Protein AF-A0A2W1K5T0-F1 (afdb_monomer)

Radius of gyration: 22.12 Å; Cα contacts (8 Å, |Δi|>4): 274; chains: 1; bounding box: 66×33×83 Å

Nearest PDB structures (foldseek):
  3tgo-assembly2_D  TM=4.714E-01  e=3.080E-02  Escherichia coli K-12
  5zx9-assembly1_A  TM=4.230E-01  e=6.355E-01  Mycobacterium tuberculosis H37Rv
  4n1x-assembly2_B  TM=4.279E-01  e=5.354E-01  Lancefieldella parvula DSM 20469
  3uid-assembly1_A  TM=2.550E-01  e=1.191E+00  Mycolicibacterium smegmatis MC2 155
  4rth-assembly1_A  TM=4.076E-01  e=6.241E+00  Zea mays

Structure (mmCIF, N/CA/C/O backbone):
data_AF-A0A2W1K5T0-F1
#
_entry.id   AF-A0A2W1K5T0-F1
#
loop_
_atom_site.group_PDB
_atom_site.id
_atom_site.type_symbol
_atom_site.label_atom_id
_atom_site.label_alt_id
_atom_site.label_comp_id
_atom_site.label_asym_id
_atom_site.label_entity_id
_atom_site.label_seq_id
_atom_site.pdbx_PDB_ins_code
_atom_site.Cartn_x
_atom_site.Cartn_y
_atom_site.Cartn_z
_atom_site.occupancy
_atom_site.B_iso_or_equiv
_atom_site.auth_seq_id
_atom_site.auth_comp_id
_atom_site.auth_asym_id
_atom_site.auth_atom_id
_atom_site.pdbx_PDB_model_num
ATOM 1 N N . MET A 1 1 ? 47.731 10.042 60.587 1.00 40.41 1 MET A N 1
ATOM 2 C CA . MET A 1 1 ? 46.578 9.172 60.252 1.00 40.41 1 MET A CA 1
ATOM 3 C C . MET A 1 1 ? 45.882 9.732 59.019 1.00 40.41 1 MET A C 1
ATOM 5 O O . MET A 1 1 ? 45.958 10.929 58.785 1.00 40.41 1 MET A O 1
ATOM 9 N N . LYS A 1 2 ? 45.396 8.832 58.160 1.00 43.34 2 LYS A N 1
ATOM 10 C CA . LYS A 1 2 ? 45.269 8.981 56.701 1.00 43.34 2 LYS A CA 1
ATOM 11 C C . LYS A 1 2 ? 44.201 9.996 56.263 1.00 43.34 2 LYS A C 1
ATOM 13 O O . LYS A 1 2 ? 43.136 10.084 56.859 1.00 43.34 2 LYS A O 1
ATOM 18 N N . LYS A 1 3 ? 44.532 10.731 55.195 1.00 45.06 3 LYS A N 1
ATOM 19 C CA . LYS A 1 3 ? 43.700 11.724 54.502 1.00 45.06 3 LYS A CA 1
ATOM 20 C C . LYS A 1 3 ? 42.404 11.075 54.000 1.00 45.06 3 LYS A C 1
ATOM 22 O O . LYS A 1 3 ? 42.458 10.039 53.343 1.00 45.06 3 LYS A O 1
ATOM 27 N N . SER A 1 4 ? 41.270 11.701 54.308 1.00 48.84 4 SER A N 1
ATOM 28 C CA . SER A 1 4 ? 39.953 11.323 53.792 1.00 48.84 4 SER A CA 1
ATOM 29 C C . SER A 1 4 ? 39.894 11.648 52.297 1.00 48.84 4 SER A C 1
ATOM 31 O O . SER A 1 4 ? 39.944 12.814 51.907 1.00 48.84 4 SER A O 1
ATOM 33 N N . ILE A 1 5 ? 39.877 10.615 51.455 1.00 54.12 5 ILE A N 1
ATOM 34 C CA . ILE A 1 5 ? 39.691 10.738 50.008 1.00 54.12 5 ILE A CA 1
ATOM 35 C C . ILE A 1 5 ? 38.185 10.881 49.784 1.00 54.12 5 ILE A C 1
ATOM 37 O O . ILE A 1 5 ? 37.448 9.899 49.796 1.00 54.12 5 ILE A O 1
ATOM 41 N N . SER A 1 6 ? 37.731 12.125 49.639 1.00 51.50 6 SER A N 1
ATOM 42 C CA . SER A 1 6 ? 36.377 12.438 49.183 1.00 51.50 6 SER A CA 1
ATOM 43 C C . SER A 1 6 ? 36.272 12.042 47.710 1.00 51.50 6 SER A C 1
ATOM 45 O O . SER A 1 6 ? 36.819 12.709 46.830 1.00 51.50 6 SER A O 1
ATOM 47 N N . LEU A 1 7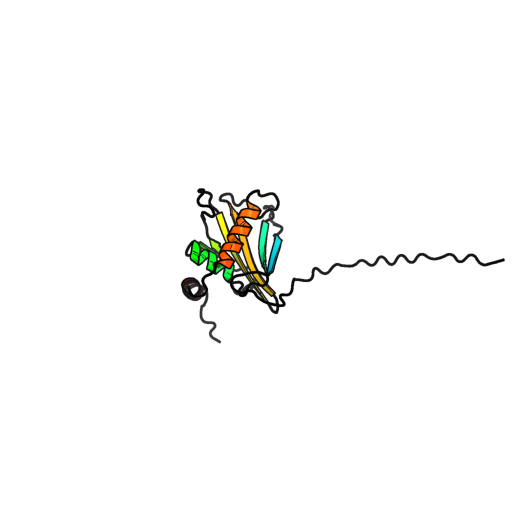 ? 35.654 10.890 47.457 1.00 50.34 7 LEU A N 1
ATOM 48 C CA . LEU A 1 7 ? 35.422 10.345 46.126 1.00 50.34 7 LEU A CA 1
ATOM 49 C C . LEU A 1 7 ? 34.300 11.160 45.458 1.00 50.34 7 LEU A C 1
ATOM 51 O O . LEU A 1 7 ? 33.117 10.906 45.674 1.00 50.34 7 LEU A O 1
ATOM 55 N N . LEU A 1 8 ? 34.679 12.169 44.672 1.00 54.44 8 LEU A N 1
ATOM 56 C CA . LEU A 1 8 ? 33.784 12.886 43.764 1.00 54.44 8 LEU A CA 1
ATOM 57 C C . LEU A 1 8 ? 33.238 11.893 42.725 1.00 54.44 8 LEU A C 1
ATOM 59 O O . LEU A 1 8 ? 33.902 11.562 41.744 1.00 5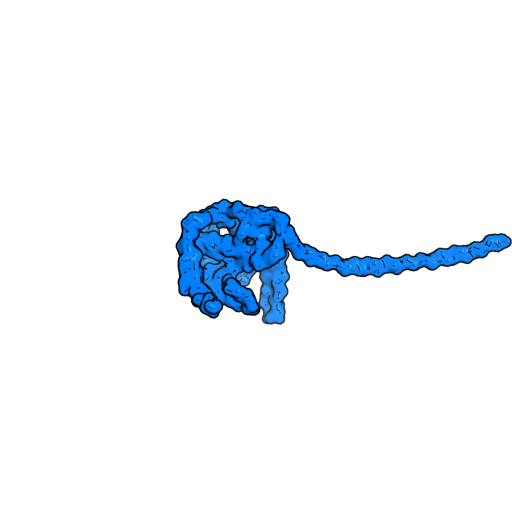4.44 8 LEU A O 1
ATOM 63 N N . LEU A 1 9 ? 32.024 11.400 42.972 1.00 50.12 9 LEU A N 1
ATOM 64 C CA . LEU A 1 9 ? 31.207 10.644 42.027 1.00 50.12 9 LEU A CA 1
ATOM 65 C C . LEU A 1 9 ? 30.835 11.561 40.856 1.00 50.12 9 LEU A C 1
ATOM 67 O O . LEU A 1 9 ? 29.822 12.256 40.867 1.00 50.12 9 LEU A O 1
ATOM 71 N N . PHE A 1 10 ? 31.700 11.579 39.847 1.00 52.41 10 PHE A N 1
ATOM 72 C CA . PHE A 1 10 ? 31.450 12.201 38.555 1.00 52.41 10 PHE A CA 1
ATOM 73 C C . PHE A 1 10 ? 30.418 11.340 37.813 1.00 52.41 10 PHE A C 1
ATOM 75 O O . PHE A 1 10 ? 30.755 10.414 37.075 1.00 52.41 10 PHE A O 1
ATOM 82 N N . VAL A 1 11 ? 29.134 11.593 38.070 1.00 56.91 11 VAL A N 1
ATOM 83 C CA . VAL A 1 11 ? 28.030 10.991 37.318 1.00 56.91 11 VAL A CA 1
ATOM 84 C C . VAL A 1 11 ? 28.027 11.629 35.929 1.00 56.91 11 VAL A C 1
ATOM 86 O O . VAL A 1 11 ? 27.405 12.663 35.697 1.00 56.91 11 VAL A O 1
ATOM 89 N N . PHE A 1 12 ? 28.769 11.024 35.001 1.00 54.22 12 PHE A N 1
ATOM 90 C CA . PHE A 1 12 ? 28.613 11.268 33.571 1.00 54.22 12 PHE A CA 1
ATOM 91 C C . PHE A 1 12 ? 27.218 10.778 33.161 1.00 54.22 12 PHE A C 1
ATOM 93 O O . PHE A 1 12 ? 27.009 9.606 32.853 1.00 54.22 12 PHE A O 1
ATOM 100 N N . LEU A 1 13 ? 26.246 11.691 33.179 1.00 54.16 13 LEU A N 1
ATOM 101 C CA . LEU A 1 13 ? 24.976 11.555 32.471 1.00 54.16 13 LEU A CA 1
ATOM 102 C C . LEU A 1 13 ? 25.281 11.525 30.969 1.00 54.16 13 LEU A C 1
ATOM 104 O O . LEU A 1 13 ? 25.264 12.547 30.285 1.00 54.16 13 LEU A O 1
ATOM 108 N N . LEU A 1 14 ? 25.606 10.338 30.456 1.00 55.19 14 LEU A N 1
ATOM 109 C CA . LEU A 1 14 ? 25.616 10.070 29.025 1.00 55.19 14 LEU A CA 1
ATOM 110 C C . LEU A 1 14 ? 24.165 10.112 28.549 1.00 55.19 14 LEU A C 1
ATOM 112 O O . LEU A 1 14 ? 23.445 9.115 28.583 1.00 55.19 14 LEU A O 1
ATOM 116 N N . VAL A 1 15 ? 23.731 11.296 28.122 1.00 58.03 15 VAL A N 1
ATOM 117 C CA . VAL A 1 15 ? 22.523 11.466 27.318 1.00 58.03 15 VAL A CA 1
ATOM 118 C C . VAL A 1 15 ? 22.809 10.805 25.973 1.00 58.03 15 VAL A C 1
ATOM 120 O O . VAL A 1 15 ? 23.296 11.428 25.032 1.00 58.03 15 VAL A O 1
ATOM 123 N N . ALA A 1 16 ? 22.568 9.498 25.903 1.00 54.88 16 ALA A N 1
ATOM 124 C CA . ALA A 1 16 ? 22.545 8.768 24.652 1.00 54.88 16 ALA A CA 1
ATOM 125 C C . ALA A 1 16 ? 21.330 9.262 23.862 1.00 54.88 16 ALA A C 1
ATOM 127 O O . ALA A 1 16 ? 20.210 8.786 24.033 1.00 54.88 16 ALA A O 1
ATOM 128 N N . CYS A 1 17 ? 21.551 10.265 23.015 1.00 51.97 17 CYS A N 1
ATOM 129 C CA . CYS A 1 17 ? 20.600 10.628 21.982 1.00 51.97 17 CYS A CA 1
ATOM 130 C C . CYS A 1 17 ? 20.550 9.444 21.008 1.00 51.97 17 CYS A C 1
ATOM 132 O O . CYS A 1 17 ? 21.449 9.265 20.186 1.00 51.97 17 CYS A O 1
ATOM 134 N N . ALA A 1 18 ? 19.563 8.563 21.170 1.00 54.19 18 ALA A N 1
ATOM 135 C CA . ALA A 1 18 ? 19.397 7.406 20.307 1.00 54.19 18 ALA A CA 1
ATOM 136 C C . ALA A 1 18 ? 18.969 7.896 18.918 1.00 54.19 18 ALA A C 1
ATOM 138 O O . ALA A 1 18 ? 17.790 8.132 18.661 1.00 54.19 18 ALA A O 1
ATOM 139 N N . THR A 1 19 ? 19.936 8.080 18.019 1.00 51.69 19 THR A N 1
ATOM 140 C CA . THR A 1 19 ? 19.652 8.319 16.605 1.00 51.69 19 THR A CA 1
ATOM 141 C C . THR A 1 19 ? 18.895 7.104 16.082 1.00 51.69 19 THR A C 1
ATOM 143 O O . THR A 1 19 ? 19.426 5.991 16.073 1.00 51.69 19 THR A O 1
ATOM 146 N N . THR A 1 20 ? 17.640 7.289 15.680 1.00 55.78 20 THR A N 1
ATOM 147 C CA . THR A 1 20 ? 16.827 6.224 15.093 1.00 55.78 20 THR A CA 1
ATOM 148 C C . THR A 1 20 ? 17.442 5.874 13.738 1.00 55.78 20 THR A C 1
ATOM 150 O O . THR A 1 20 ? 17.212 6.560 12.746 1.00 55.78 20 THR A O 1
ATOM 153 N N . LYS A 1 21 ? 18.320 4.864 13.692 1.00 57.19 21 LYS A N 1
ATOM 154 C CA . LYS A 1 21 ? 18.922 4.409 12.434 1.00 57.19 21 LYS A CA 1
ATOM 155 C C . LYS A 1 21 ? 17.805 3.904 11.525 1.00 57.19 21 LYS A C 1
ATOM 157 O O . LYS A 1 21 ? 17.116 2.946 11.868 1.00 57.19 21 LYS A O 1
ATOM 162 N N . GLN A 1 22 ? 17.640 4.546 10.372 1.00 62.81 22 GLN A N 1
ATOM 163 C CA . GLN A 1 22 ? 16.788 4.032 9.308 1.00 62.81 22 GLN A CA 1
ATOM 164 C C . GLN A 1 22 ? 17.300 2.642 8.902 1.00 62.81 22 GLN A C 1
ATOM 166 O O . GLN A 1 22 ? 18.505 2.452 8.722 1.00 62.81 22 GLN A O 1
ATOM 171 N N . GLN A 1 23 ? 16.395 1.664 8.823 1.00 73.44 23 GLN A N 1
ATOM 172 C CA . GLN A 1 23 ? 16.734 0.286 8.470 1.00 73.44 23 GLN A CA 1
ATOM 173 C C . GLN A 1 23 ? 17.390 0.266 7.084 1.00 73.44 23 GLN A C 1
ATOM 175 O O . GLN A 1 23 ? 16.784 0.717 6.117 1.00 73.44 23 GLN A O 1
ATOM 180 N N . THR A 1 24 ? 18.607 -0.263 6.976 1.00 86.81 24 THR A N 1
ATOM 181 C CA . THR A 1 24 ? 19.243 -0.530 5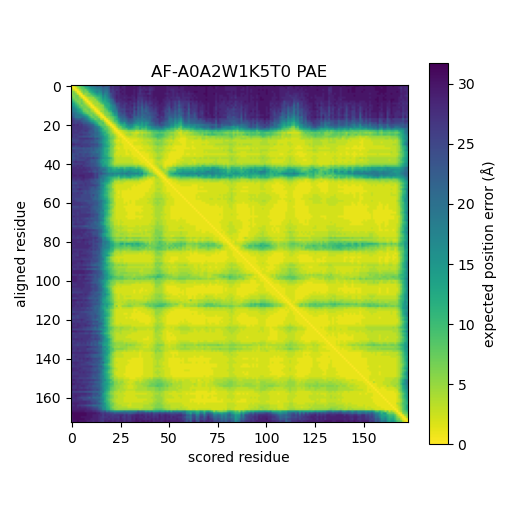.682 1.00 86.81 24 THR A CA 1
ATOM 182 C C . THR A 1 24 ? 18.865 -1.925 5.192 1.00 86.81 24 THR A C 1
ATOM 184 O O . THR A 1 24 ? 18.663 -2.857 5.973 1.00 86.81 24 THR A O 1
ATOM 187 N N . CYS A 1 25 ? 18.750 -2.077 3.879 1.00 89.31 25 CYS A N 1
ATOM 188 C CA . CYS A 1 25 ? 18.442 -3.332 3.214 1.00 89.31 25 CYS A CA 1
ATOM 189 C C . CYS A 1 25 ? 19.724 -3.922 2.628 1.00 89.31 25 CYS A C 1
ATOM 191 O O . CYS A 1 25 ? 20.211 -3.453 1.603 1.00 89.31 25 CYS A O 1
ATOM 193 N N . SER A 1 26 ? 20.264 -4.966 3.265 1.00 89.56 26 SER A N 1
ATOM 194 C CA . SER A 1 26 ? 21.398 -5.723 2.708 1.00 89.56 26 SER A CA 1
ATOM 195 C C . SER A 1 26 ? 21.019 -6.473 1.430 1.00 89.56 26 SER A C 1
ATOM 197 O O . SER A 1 26 ? 21.845 -6.624 0.542 1.00 89.56 26 SER A O 1
ATOM 199 N N . ASN A 1 27 ? 19.767 -6.926 1.348 1.00 92.12 27 ASN A N 1
ATOM 200 C CA . ASN A 1 27 ? 19.181 -7.589 0.189 1.00 92.12 27 ASN A CA 1
ATOM 201 C C . ASN A 1 27 ? 17.784 -7.023 -0.060 1.00 92.12 27 ASN A C 1
ATOM 203 O O . ASN A 1 27 ? 17.122 -6.578 0.883 1.00 92.12 27 ASN A O 1
ATOM 207 N N . VAL A 1 28 ? 17.332 -7.107 -1.309 1.00 93.81 28 VAL A N 1
ATOM 208 C CA . VAL A 1 28 ? 15.934 -6.879 -1.679 1.00 93.81 28 VAL A CA 1
ATOM 209 C C . VAL A 1 28 ? 15.261 -8.194 -2.055 1.00 93.81 28 VAL A C 1
ATOM 211 O O . VAL A 1 28 ? 15.910 -9.107 -2.564 1.00 93.81 28 VAL A O 1
ATOM 214 N N . TYR A 1 29 ? 13.960 -8.293 -1.806 1.00 95.50 29 TYR A N 1
ATOM 215 C CA . TYR A 1 29 ? 13.213 -9.537 -1.942 1.00 95.50 29 TYR A CA 1
ATOM 216 C C . TYR A 1 29 ? 12.167 -9.425 -3.059 1.00 95.50 29 TYR A C 1
ATOM 218 O O . TYR A 1 29 ? 11.277 -8.573 -3.024 1.00 95.50 29 TYR A O 1
ATOM 226 N N . GLN A 1 30 ? 12.286 -10.287 -4.072 1.00 96.56 30 GLN A N 1
ATOM 227 C CA . GLN A 1 30 ? 11.317 -10.381 -5.168 1.00 96.56 30 GLN A CA 1
ATOM 228 C C . GLN A 1 30 ? 10.023 -11.009 -4.660 1.00 96.56 30 GLN A C 1
ATOM 230 O O . GLN A 1 30 ? 10.071 -12.068 -4.034 1.00 96.56 30 GLN A O 1
ATOM 235 N N . ASN A 1 31 ? 8.886 -10.355 -4.921 1.00 96.06 31 ASN A N 1
ATOM 236 C CA . ASN A 1 31 ? 7.561 -10.784 -4.460 1.00 96.06 31 ASN A CA 1
ATOM 237 C C . ASN A 1 31 ? 7.566 -11.196 -2.976 1.00 96.06 31 ASN A C 1
ATOM 239 O O . ASN A 1 31 ? 6.979 -12.198 -2.581 1.00 96.06 31 ASN A O 1
ATOM 243 N N . ASN A 1 32 ? 8.318 -10.478 -2.147 1.00 97.56 32 ASN A N 1
ATOM 244 C CA . ASN A 1 32 ? 8.397 -10.716 -0.713 1.00 97.56 32 ASN A CA 1
ATOM 245 C C . ASN A 1 32 ? 9.003 -9.480 -0.032 1.00 97.56 32 ASN A C 1
ATOM 247 O O . ASN A 1 32 ? 9.345 -8.502 -0.693 1.00 97.56 32 ASN A O 1
ATOM 251 N N . TYR A 1 33 ? 9.126 -9.513 1.289 1.00 97.62 33 TYR A N 1
ATOM 252 C CA . TYR A 1 33 ? 9.673 -8.432 2.107 1.00 97.62 33 TYR A CA 1
ATOM 253 C C . TYR A 1 33 ? 10.409 -9.010 3.319 1.00 97.62 33 TYR A C 1
ATOM 255 O O . TYR A 1 33 ? 10.158 -10.146 3.721 1.00 97.62 33 TYR A O 1
ATOM 263 N N . SER A 1 34 ? 11.314 -8.232 3.915 1.00 96.94 34 SER A N 1
ATOM 264 C CA . SER A 1 34 ? 12.093 -8.677 5.081 1.00 96.94 34 SER A CA 1
ATOM 265 C C . SER A 1 34 ? 11.386 -8.417 6.407 1.00 96.94 34 SER A C 1
ATOM 267 O O . SER A 1 34 ? 11.454 -9.227 7.327 1.00 96.94 34 SER A O 1
ATOM 269 N N . SER A 1 35 ? 10.720 -7.270 6.517 1.00 96.56 35 SER A N 1
ATOM 270 C CA . SER A 1 35 ? 10.062 -6.821 7.737 1.00 96.56 35 SER A CA 1
ATOM 271 C C . SER A 1 35 ? 8.867 -5.934 7.414 1.00 96.56 35 SER A C 1
ATOM 273 O O . SER A 1 35 ? 8.754 -5.377 6.318 1.00 96.56 35 SER A O 1
ATOM 275 N N . VAL A 1 36 ? 7.985 -5.793 8.398 1.00 97.62 36 VAL A N 1
ATOM 276 C CA . VAL A 1 36 ? 6.884 -4.832 8.380 1.00 97.62 36 VAL A CA 1
ATOM 277 C C . VAL A 1 36 ? 7.148 -3.802 9.470 1.00 97.62 36 VAL A C 1
ATOM 279 O O . VAL A 1 36 ? 7.416 -4.177 10.612 1.00 97.62 36 VAL A O 1
ATOM 282 N N . SER A 1 37 ? 7.087 -2.519 9.130 1.00 96.31 37 SER A N 1
ATOM 283 C CA . SER A 1 37 ? 7.202 -1.414 10.086 1.00 96.31 37 SER A CA 1
ATOM 284 C C . SER A 1 37 ? 6.005 -0.477 9.991 1.00 96.31 37 SER A C 1
ATOM 286 O O . SER A 1 37 ? 5.277 -0.475 9.000 1.00 96.31 37 SER A O 1
ATOM 288 N N . TYR A 1 38 ? 5.810 0.328 11.031 1.00 94.56 38 TYR A N 1
ATOM 289 C CA . TYR A 1 38 ? 4.682 1.245 11.151 1.00 94.56 38 TYR A CA 1
ATOM 290 C C . TYR A 1 38 ? 5.203 2.645 11.429 1.00 94.56 38 TYR A C 1
ATOM 292 O O . TYR A 1 38 ? 6.017 2.824 12.336 1.00 94.56 38 TYR A O 1
ATOM 300 N N . THR A 1 39 ? 4.699 3.625 10.689 1.00 94.75 39 THR A N 1
ATOM 301 C CA . THR A 1 39 ? 4.962 5.037 10.953 1.00 94.75 39 THR A CA 1
ATOM 302 C C . THR A 1 39 ? 3.653 5.697 11.339 1.00 94.75 39 THR A C 1
ATOM 304 O O . THR A 1 39 ? 2.687 5.660 10.581 1.00 94.75 39 THR A O 1
ATOM 307 N N . LYS A 1 40 ? 3.621 6.293 12.532 1.00 94.81 40 LYS A N 1
ATOM 308 C CA . LYS A 1 40 ? 2.503 7.115 12.987 1.00 94.81 40 LYS A CA 1
ATOM 309 C C . LYS A 1 40 ? 2.745 8.561 12.568 1.00 94.81 40 LYS A C 1
ATOM 311 O O . LYS A 1 40 ? 3.738 9.161 12.980 1.00 94.81 40 LYS A O 1
ATOM 316 N N . PHE A 1 41 ? 1.824 9.127 11.808 1.00 91.38 41 PHE A N 1
ATOM 317 C CA . PHE A 1 41 ? 1.831 10.529 11.429 1.00 91.38 41 PHE A CA 1
ATOM 318 C C . PHE A 1 41 ? 0.882 11.304 12.330 1.00 91.38 41 PHE A C 1
ATOM 320 O O . PHE A 1 41 ? -0.270 10.916 12.531 1.00 91.38 41 PHE A O 1
ATOM 327 N N . LYS A 1 42 ? 1.391 12.403 12.889 1.00 88.94 42 LYS A N 1
ATOM 328 C CA . LYS A 1 42 ? 0.569 13.328 13.661 1.00 88.94 42 LYS A CA 1
ATOM 329 C C . LYS A 1 42 ? -0.156 14.263 12.721 1.00 88.94 42 LYS A C 1
ATOM 331 O O . LYS A 1 42 ? 0.480 14.859 11.851 1.00 88.94 42 LYS A O 1
ATOM 336 N N . ASN A 1 43 ? -1.450 14.430 12.937 1.00 80.94 43 ASN A N 1
ATOM 337 C CA . ASN A 1 43 ? -2.191 15.438 12.208 1.00 80.94 43 ASN A CA 1
ATOM 338 C C . ASN A 1 43 ? -2.143 16.767 12.973 1.00 80.94 43 ASN A C 1
ATOM 340 O O . ASN A 1 43 ? -2.482 16.839 14.153 1.00 80.94 43 ASN A O 1
ATOM 344 N N . THR A 1 44 ? -1.665 17.826 12.322 1.00 75.50 44 THR A N 1
ATOM 345 C CA . THR A 1 44 ? -1.488 19.143 12.954 1.00 75.50 44 THR A CA 1
ATOM 346 C C . THR A 1 44 ? -2.747 20.003 12.909 1.00 75.50 44 THR A C 1
ATOM 348 O O . THR A 1 44 ? -2.794 21.029 13.579 1.00 75.50 44 THR A O 1
ATOM 351 N N . ASN A 1 45 ? -3.771 19.588 12.158 1.00 76.56 45 ASN A N 1
ATOM 352 C CA . ASN A 1 45 ? -4.978 20.382 11.911 1.00 76.56 45 ASN A CA 1
ATOM 353 C C . ASN A 1 45 ? -6.166 19.977 12.805 1.00 76.56 45 ASN A C 1
ATOM 355 O O . ASN A 1 45 ? -7.302 20.345 12.525 1.00 76.56 45 ASN A O 1
ATOM 359 N N . GLY A 1 46 ? -5.920 19.213 13.876 1.00 67.25 46 GLY A N 1
ATOM 360 C CA . GLY A 1 46 ? -6.961 18.740 14.802 1.00 67.25 46 GLY A CA 1
ATOM 361 C C . GLY A 1 46 ? -7.706 17.480 14.343 1.00 67.25 46 GLY A C 1
ATOM 362 O O . GLY A 1 46 ? -8.592 17.000 15.045 1.00 67.25 46 GLY A O 1
ATOM 363 N N . GLU A 1 47 ? -7.339 16.927 13.191 1.00 76.62 47 GLU A N 1
ATOM 364 C CA . GLU A 1 47 ? -7.781 15.610 12.733 1.00 76.62 47 GLU A CA 1
ATOM 365 C C . GLU A 1 47 ? -7.080 14.479 13.512 1.00 76.62 47 GLU A C 1
ATOM 367 O O . GLU A 1 47 ? -6.114 14.697 14.246 1.00 76.62 47 GLU A O 1
ATOM 372 N N . SER A 1 48 ? -7.573 13.247 13.366 1.00 82.88 48 SER A N 1
ATOM 373 C CA . SER A 1 48 ? -6.950 12.087 14.013 1.00 82.88 48 SER A CA 1
ATOM 374 C C . SER A 1 48 ? -5.587 11.765 13.395 1.00 82.88 48 SER A C 1
ATOM 376 O O . SER A 1 48 ? -5.393 11.877 12.183 1.00 82.88 48 SER A O 1
ATOM 378 N N . ASP A 1 49 ? -4.650 11.327 14.238 1.00 90.81 49 ASP A N 1
ATOM 379 C CA . ASP A 1 49 ? -3.401 10.709 13.789 1.00 90.81 49 ASP A CA 1
ATOM 380 C C . ASP A 1 49 ? -3.697 9.506 12.880 1.00 90.81 49 ASP A C 1
ATOM 382 O O . ASP A 1 49 ? -4.703 8.818 13.069 1.00 90.81 49 ASP A O 1
ATOM 386 N N . TYR A 1 50 ? -2.782 9.206 11.960 1.00 93.56 50 TYR A N 1
ATOM 387 C CA . TYR A 1 50 ? -2.910 8.059 11.062 1.00 93.56 50 TYR A CA 1
ATOM 388 C C . TYR A 1 50 ? -1.625 7.237 10.979 1.00 93.56 50 TYR A C 1
ATOM 390 O O . TYR A 1 50 ? -0.531 7.708 11.302 1.00 93.56 50 TYR A O 1
ATOM 398 N N . TYR A 1 51 ? -1.761 5.989 10.551 1.00 96.88 51 TYR A N 1
ATOM 399 C CA . TYR A 1 51 ? -0.680 5.028 10.427 1.00 96.88 51 TYR A CA 1
ATOM 400 C C . TYR A 1 51 ? -0.443 4.658 8.966 1.00 96.88 51 TYR A C 1
ATOM 402 O O . TYR A 1 51 ? -1.357 4.328 8.213 1.00 96.88 51 TYR A O 1
ATOM 410 N N . GLU A 1 52 ? 0.830 4.636 8.592 1.00 97.44 52 GLU A N 1
ATOM 411 C CA . GLU A 1 52 ? 1.303 3.990 7.376 1.00 97.44 52 GLU A CA 1
ATOM 412 C C . GLU A 1 52 ? 1.994 2.681 7.749 1.00 97.44 52 GLU A C 1
ATOM 414 O O . GLU A 1 52 ? 2.846 2.640 8.645 1.00 97.44 52 GLU A O 1
ATOM 419 N N . VAL A 1 53 ? 1.647 1.607 7.044 1.00 98.38 53 VAL A N 1
ATOM 420 C CA . VAL A 1 53 ? 2.393 0.352 7.107 1.00 98.38 53 VAL A CA 1
ATOM 421 C C . VAL A 1 53 ? 3.392 0.294 5.957 1.00 98.38 53 VAL A C 1
ATOM 423 O O . VAL A 1 53 ? 3.049 0.531 4.801 1.00 98.38 53 VAL A O 1
ATOM 426 N N . SER A 1 54 ? 4.639 -0.032 6.281 1.00 98.12 54 SER A N 1
ATOM 427 C CA . SER A 1 54 ? 5.734 -0.222 5.333 1.00 98.12 54 SER A CA 1
ATOM 428 C C . SER A 1 54 ? 6.133 -1.690 5.280 1.00 98.12 54 SER A C 1
ATOM 430 O O . SER A 1 54 ? 6.451 -2.286 6.307 1.00 98.12 54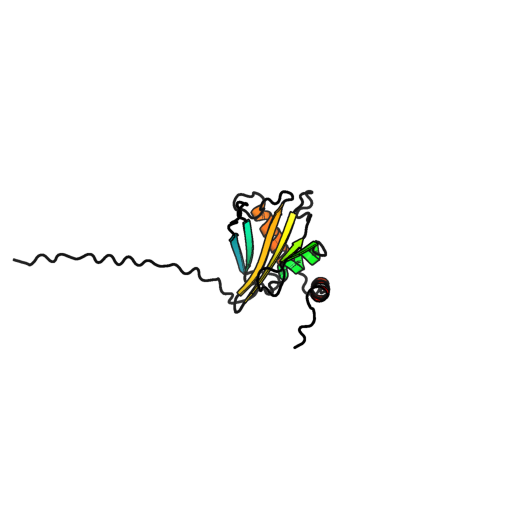 SER A O 1
ATOM 432 N N . PHE A 1 55 ? 6.185 -2.251 4.076 1.00 98.38 55 PHE A N 1
ATOM 433 C CA . PHE A 1 55 ? 6.812 -3.539 3.799 1.00 98.38 55 PHE A CA 1
ATOM 434 C C . PHE A 1 55 ? 8.222 -3.270 3.274 1.00 98.38 55 PHE A C 1
ATOM 436 O O . PHE A 1 55 ? 8.399 -2.715 2.186 1.00 98.38 55 PHE A O 1
ATOM 443 N N . ASN A 1 56 ? 9.227 -3.598 4.084 1.00 97.69 56 ASN A N 1
ATOM 444 C CA . ASN A 1 56 ? 10.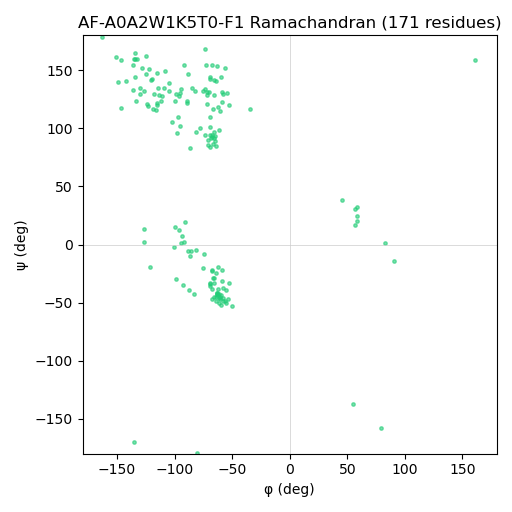605 -3.174 3.862 1.00 97.69 56 ASN A CA 1
ATOM 445 C C . ASN A 1 56 ? 11.410 -4.186 3.046 1.00 97.69 56 ASN A C 1
ATOM 447 O O . ASN A 1 56 ? 11.163 -5.394 3.062 1.00 97.69 56 ASN A O 1
ATOM 451 N N . CYS A 1 57 ? 12.433 -3.664 2.377 1.00 96.81 57 CYS A N 1
ATOM 452 C CA . CYS A 1 57 ? 13.364 -4.387 1.523 1.00 96.81 57 CYS A CA 1
ATOM 453 C C . CYS A 1 57 ? 12.686 -5.163 0.390 1.00 96.81 57 CYS A C 1
ATOM 455 O O . CYS A 1 57 ? 13.182 -6.192 -0.053 1.00 96.81 57 CYS A O 1
ATOM 457 N N . VAL A 1 58 ? 11.551 -4.676 -0.102 1.00 97.44 58 VAL A N 1
ATOM 458 C CA . VAL A 1 58 ? 10.940 -5.199 -1.329 1.00 97.44 58 VAL A CA 1
ATOM 459 C C . VAL A 1 58 ? 11.819 -4.873 -2.538 1.00 97.44 58 VAL A C 1
ATOM 461 O O . VAL A 1 58 ? 12.569 -3.897 -2.520 1.00 97.44 58 VAL A O 1
ATOM 464 N N . ALA A 1 59 ? 11.725 -5.665 -3.605 1.00 96.19 59 ALA A N 1
ATOM 465 C CA . ALA A 1 59 ? 12.484 -5.402 -4.829 1.00 96.19 59 ALA A CA 1
ATOM 466 C C . ALA A 1 59 ? 12.050 -4.139 -5.586 1.00 96.19 59 ALA A C 1
ATOM 468 O O . ALA A 1 59 ? 12.850 -3.587 -6.334 1.00 96.19 59 ALA A O 1
ATOM 469 N N . SER A 1 60 ? 10.815 -3.669 -5.390 1.00 95.69 60 SER A N 1
ATOM 470 C CA . SER A 1 60 ? 10.374 -2.372 -5.899 1.00 95.69 60 SER A CA 1
ATOM 471 C C . SER A 1 60 ? 9.319 -1.737 -4.998 1.00 95.69 60 SER A C 1
ATOM 473 O O . SER A 1 60 ? 8.385 -2.393 -4.531 1.00 95.69 60 SER A O 1
ATOM 475 N N . SER A 1 61 ? 9.429 -0.426 -4.815 1.00 96.25 61 SER A N 1
ATOM 476 C CA . SER A 1 61 ? 8.435 0.419 -4.153 1.00 96.25 61 SER A CA 1
ATOM 477 C C . SER A 1 61 ? 7.083 0.446 -4.860 1.00 96.25 61 SER A C 1
ATOM 479 O O . SER A 1 61 ? 6.066 0.765 -4.237 1.00 96.25 61 SER A O 1
ATOM 481 N N . PHE A 1 62 ? 7.040 0.060 -6.138 1.00 97.19 62 PHE A N 1
ATOM 482 C CA . PHE A 1 62 ? 5.820 0.002 -6.935 1.00 97.19 62 PHE A CA 1
ATOM 483 C C . PHE A 1 62 ? 4.904 -1.173 -6.601 1.00 97.19 62 PHE A C 1
ATOM 485 O O . PHE A 1 62 ? 3.775 -1.192 -7.090 1.00 97.19 62 PHE A O 1
ATOM 492 N N . TYR A 1 63 ? 5.337 -2.126 -5.770 1.00 98.38 63 TYR A N 1
ATOM 493 C CA . TYR A 1 63 ? 4.522 -3.288 -5.420 1.00 98.38 63 TYR A CA 1
ATOM 494 C C . TYR A 1 63 ? 3.134 -2.908 -4.894 1.00 98.38 63 TYR A C 1
ATOM 496 O O . TYR A 1 63 ? 2.163 -3.436 -5.419 1.00 98.38 63 TYR A O 1
ATOM 504 N N . SER A 1 64 ? 2.996 -1.952 -3.972 1.00 98.50 64 SER A N 1
ATOM 505 C CA . SER A 1 64 ? 1.692 -1.501 -3.454 1.00 98.50 64 SER A CA 1
ATOM 506 C C . SER A 1 64 ? 0.744 -1.046 -4.560 1.00 98.50 64 SER A C 1
ATOM 508 O O . SER A 1 64 ? -0.385 -1.519 -4.664 1.00 98.50 64 SER A O 1
ATOM 510 N N . ARG A 1 65 ? 1.227 -0.166 -5.438 1.00 98.19 65 ARG A N 1
ATOM 511 C CA . ARG A 1 65 ? 0.460 0.393 -6.554 1.00 98.19 65 ARG A CA 1
ATOM 512 C C . ARG A 1 65 ? 0.074 -0.695 -7.548 1.00 98.19 65 ARG A C 1
ATOM 514 O O . ARG A 1 65 ? -1.073 -0.756 -7.983 1.00 98.19 65 ARG A O 1
ATOM 521 N N . LYS A 1 66 ? 1.025 -1.566 -7.883 1.00 98.31 66 LYS A N 1
ATOM 522 C CA . LYS A 1 66 ? 0.825 -2.634 -8.857 1.00 98.31 66 LYS A CA 1
ATOM 523 C C . LYS A 1 66 ? -0.157 -3.686 -8.352 1.00 98.31 66 LYS A C 1
ATOM 525 O O . LYS A 1 66 ? -1.064 -4.055 -9.088 1.00 98.31 66 LYS A O 1
ATOM 530 N N . VAL A 1 67 ? -0.012 -4.159 -7.115 1.00 98.25 67 VAL A N 1
ATOM 531 C CA . VAL A 1 67 ? -0.886 -5.223 -6.605 1.00 98.25 67 VAL A CA 1
ATOM 532 C C . VAL A 1 67 ? -2.312 -4.733 -6.398 1.00 98.25 67 VAL A C 1
ATOM 534 O O . VAL A 1 67 ? -3.242 -5.485 -6.672 1.00 98.25 67 VAL A O 1
ATOM 537 N N . LEU A 1 68 ? -2.517 -3.471 -6.007 1.00 98.44 68 LEU A N 1
ATOM 538 C CA . LEU A 1 68 ? -3.865 -2.901 -5.987 1.00 98.44 68 LEU A CA 1
ATOM 539 C C . LEU A 1 68 ? -4.428 -2.738 -7.397 1.00 98.44 68 LEU A C 1
ATOM 541 O O . LEU A 1 68 ? -5.597 -3.037 -7.608 1.00 98.44 68 LEU A O 1
ATOM 545 N N . PHE A 1 69 ? -3.607 -2.345 -8.375 1.00 98.38 69 PHE A N 1
ATOM 546 C CA . PHE A 1 69 ? -4.052 -2.277 -9.764 1.00 98.38 69 PHE A CA 1
ATOM 547 C C . PHE A 1 69 ? -4.501 -3.638 -10.298 1.00 98.38 69 PHE A C 1
ATOM 549 O O . PHE A 1 69 ? -5.569 -3.756 -10.895 1.00 98.38 69 PHE A O 1
ATOM 556 N N . ASP A 1 70 ? -3.700 -4.672 -10.061 1.00 97.75 70 ASP A N 1
ATOM 557 C CA . ASP A 1 70 ? -3.970 -6.015 -10.567 1.00 97.75 70 ASP A CA 1
ATOM 558 C C . ASP A 1 70 ? -5.222 -6.644 -9.939 1.00 97.75 70 ASP A C 1
ATOM 560 O O . ASP A 1 70 ? -5.878 -7.453 -10.591 1.00 97.75 70 ASP A O 1
ATOM 564 N N . ASN A 1 71 ? -5.569 -6.268 -8.702 1.00 96.75 71 ASN A N 1
ATOM 565 C CA . ASN A 1 71 ? -6.709 -6.837 -7.974 1.00 96.75 71 ASN A CA 1
ATOM 566 C C . ASN A 1 71 ? -7.974 -5.965 -8.033 1.00 96.75 71 ASN A C 1
ATOM 568 O O . ASN A 1 71 ? -9.080 -6.496 -7.988 1.00 96.75 71 ASN A O 1
ATOM 572 N N . PHE A 1 72 ? -7.834 -4.642 -8.142 1.00 96.94 72 PHE A N 1
ATOM 573 C CA . PHE A 1 72 ? -8.948 -3.692 -8.020 1.00 96.94 72 PHE A CA 1
ATOM 574 C C . PHE A 1 72 ? -9.073 -2.727 -9.207 1.00 96.94 72 PHE A C 1
ATOM 576 O O . PHE A 1 72 ? -9.954 -1.871 -9.218 1.00 96.94 72 PHE A O 1
ATOM 583 N N . GLY A 1 73 ? -8.223 -2.860 -10.226 1.00 97.00 73 GLY A N 1
ATOM 584 C CA . GLY A 1 73 ? -8.254 -2.023 -11.421 1.00 97.00 73 GLY A CA 1
ATOM 585 C C . GLY A 1 73 ? -7.603 -0.656 -11.219 1.00 97.00 73 GLY A C 1
ATOM 586 O O . GLY A 1 73 ? -6.739 -0.464 -10.369 1.00 97.00 73 GLY A O 1
ATOM 587 N N . ILE A 1 74 ? -7.971 0.318 -12.049 1.00 97.25 74 ILE A N 1
ATOM 588 C CA . ILE A 1 74 ? -7.362 1.652 -11.999 1.00 97.25 74 ILE A CA 1
ATOM 589 C C . ILE A 1 74 ? -7.703 2.376 -10.685 1.00 97.25 74 ILE A C 1
ATOM 591 O O . ILE A 1 74 ? -8.825 2.290 -10.195 1.00 97.25 74 ILE A O 1
ATOM 595 N N . TRP A 1 75 ? -6.736 3.108 -10.131 1.00 98.00 75 TRP A N 1
ATOM 596 C CA . TRP A 1 75 ? -6.966 3.993 -8.988 1.00 98.00 75 TRP A CA 1
ATOM 597 C C . TRP A 1 75 ? -7.942 5.125 -9.353 1.00 98.00 75 TRP A C 1
ATOM 599 O O . TRP A 1 75 ? -8.029 5.536 -10.512 1.00 98.00 75 TRP A O 1
ATOM 609 N N . GLY A 1 76 ? -8.646 5.656 -8.352 1.00 97.44 76 GLY A N 1
ATOM 610 C CA . GLY A 1 76 ? -9.575 6.776 -8.524 1.00 97.44 76 GLY A CA 1
ATOM 611 C C . GLY A 1 76 ? -8.869 8.131 -8.509 1.00 97.44 76 GLY A C 1
ATOM 612 O O . GLY A 1 76 ? -9.143 8.993 -9.343 1.00 97.44 76 GLY A O 1
ATOM 613 N N . ARG A 1 77 ? -7.916 8.317 -7.585 1.00 97.00 77 ARG A N 1
ATOM 614 C CA . ARG A 1 77 ? -7.202 9.590 -7.388 1.00 97.00 77 ARG A CA 1
ATOM 615 C C . ARG A 1 77 ? -5.697 9.396 -7.237 1.00 97.00 77 ARG A C 1
ATOM 617 O O . ARG A 1 77 ? -5.225 8.312 -6.899 1.00 97.00 77 ARG A O 1
ATOM 624 N N . SER A 1 78 ? -4.940 10.460 -7.481 1.00 96.12 78 SER A N 1
ATOM 625 C CA . SER A 1 78 ? -3.490 10.493 -7.284 1.00 96.12 78 SER A CA 1
ATOM 626 C C . SER A 1 78 ? -3.044 11.848 -6.752 1.00 96.12 78 SER A C 1
ATOM 628 O O . SER A 1 78 ? -3.532 12.869 -7.235 1.00 96.12 78 SER A O 1
ATOM 630 N N . TYR A 1 79 ? -2.087 11.860 -5.825 1.00 92.88 79 TYR A N 1
ATOM 631 C CA . TYR A 1 79 ? -1.539 13.087 -5.242 1.00 92.88 79 TYR A CA 1
ATOM 632 C C . TYR A 1 79 ? -0.015 13.011 -5.138 1.00 92.88 79 TYR A C 1
ATOM 634 O O . TYR A 1 79 ? 0.533 12.017 -4.661 1.00 92.88 79 TYR A O 1
ATOM 642 N N . PHE A 1 80 ? 0.670 14.067 -5.570 1.00 91.88 80 PHE A N 1
ATOM 643 C CA . PHE A 1 80 ? 2.103 14.239 -5.338 1.00 91.88 80 PHE A CA 1
ATOM 644 C C . PHE A 1 80 ? 2.317 14.864 -3.959 1.00 91.88 80 PHE A C 1
ATOM 646 O O . PHE A 1 80 ? 1.611 15.798 -3.584 1.00 91.88 80 PHE A O 1
ATOM 653 N N . VAL A 1 81 ? 3.269 14.328 -3.197 1.00 85.62 81 VAL A N 1
ATOM 654 C CA . VAL A 1 81 ? 3.591 14.809 -1.848 1.00 85.62 81 VAL A CA 1
ATOM 655 C C . VAL A 1 81 ? 5.010 15.351 -1.855 1.00 85.62 81 VAL A C 1
ATOM 657 O O . VAL A 1 81 ? 5.948 14.580 -2.059 1.00 85.62 81 VAL A O 1
ATOM 660 N N . GLY A 1 82 ? 5.158 16.656 -1.616 1.00 83.62 82 GLY A N 1
ATOM 661 C CA . GLY A 1 82 ? 6.447 17.345 -1.700 1.00 83.62 82 GLY A CA 1
ATOM 662 C C . GLY A 1 82 ? 7.113 17.129 -3.060 1.00 83.62 82 GLY A C 1
ATOM 663 O O . GLY A 1 82 ? 6.438 17.116 -4.087 1.00 83.62 82 GLY A O 1
ATOM 664 N N . ASP A 1 83 ? 8.418 16.874 -3.040 1.00 80.19 83 ASP A N 1
ATOM 665 C CA . ASP A 1 83 ? 9.235 16.665 -4.243 1.00 80.19 83 ASP A CA 1
ATOM 666 C C . ASP A 1 83 ? 9.318 15.186 -4.672 1.00 80.19 83 ASP A C 1
ATOM 668 O O . ASP A 1 83 ? 10.236 14.778 -5.385 1.00 80.19 83 ASP A O 1
ATOM 672 N N . ASN A 1 84 ? 8.389 14.337 -4.213 1.00 83.00 84 ASN A N 1
ATOM 673 C CA . ASN A 1 84 ? 8.386 12.929 -4.602 1.00 83.00 84 ASN A CA 1
ATOM 674 C C . ASN A 1 84 ? 8.089 12.775 -6.098 1.00 83.00 84 ASN A C 1
ATOM 676 O O . ASN A 1 84 ? 7.063 13.236 -6.590 1.00 83.00 84 ASN A O 1
ATOM 680 N N . ILE A 1 85 ? 8.938 12.019 -6.797 1.00 87.06 85 ILE A N 1
ATOM 681 C CA . ILE A 1 85 ? 8.793 11.737 -8.235 1.00 87.06 85 ILE A CA 1
ATOM 682 C C . ILE A 1 85 ? 7.572 10.866 -8.570 1.00 87.06 85 ILE A C 1
ATOM 684 O O . ILE A 1 85 ? 7.094 10.867 -9.703 1.00 87.06 85 ILE A O 1
ATOM 688 N N . HIS A 1 86 ? 7.064 10.106 -7.597 1.00 92.81 86 HIS A N 1
ATOM 689 C CA . HIS A 1 86 ? 5.933 9.202 -7.776 1.00 92.81 86 HIS A CA 1
ATOM 690 C C . HIS A 1 86 ? 4.768 9.633 -6.881 1.00 92.81 86 HIS A C 1
ATOM 692 O O . HIS A 1 86 ? 4.959 9.785 -5.671 1.00 92.81 86 HIS A O 1
ATOM 698 N N . PRO A 1 87 ? 3.546 9.774 -7.426 1.00 95.50 87 PRO A N 1
ATOM 699 C CA . PRO A 1 87 ? 2.390 10.147 -6.630 1.00 95.50 87 PRO A CA 1
ATOM 700 C C . PRO A 1 87 ? 1.948 8.984 -5.743 1.00 95.50 87 PRO A C 1
ATOM 702 O O . PRO A 1 87 ? 2.139 7.807 -6.075 1.00 95.50 87 PRO A O 1
ATOM 705 N N . ILE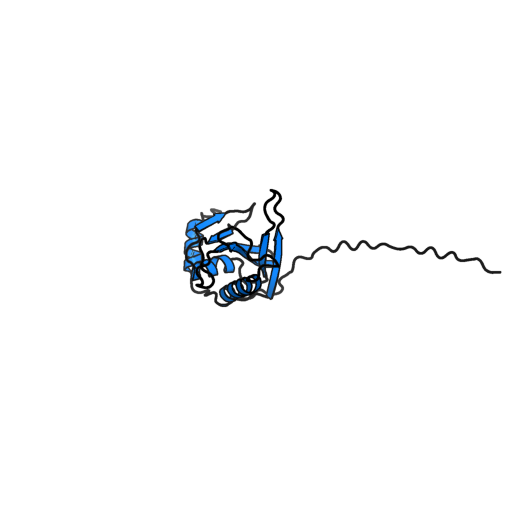 A 1 88 ? 1.291 9.304 -4.635 1.00 97.12 88 ILE A N 1
ATOM 706 C CA . ILE A 1 88 ? 0.449 8.352 -3.915 1.00 97.12 88 ILE A CA 1
ATOM 707 C C . ILE A 1 88 ? -0.781 8.087 -4.782 1.00 97.12 88 ILE A C 1
ATOM 709 O O . ILE A 1 88 ? -1.407 9.027 -5.274 1.00 97.12 88 ILE A O 1
ATOM 713 N N . LEU A 1 89 ? -1.113 6.813 -4.983 1.00 98.38 89 LEU A N 1
ATOM 714 C CA . LEU A 1 89 ? -2.295 6.392 -5.737 1.00 98.38 89 LEU A CA 1
ATOM 715 C C . LEU A 1 89 ? -3.372 5.906 -4.773 1.00 98.38 89 LEU A C 1
ATOM 717 O O . LEU A 1 89 ? -3.052 5.219 -3.805 1.00 98.38 89 LEU A O 1
ATOM 721 N N . ILE A 1 90 ? -4.629 6.262 -5.028 1.00 98.56 90 ILE A N 1
ATOM 722 C CA . ILE A 1 90 ? -5.735 6.017 -4.100 1.00 98.56 90 ILE A CA 1
ATOM 723 C C . ILE A 1 90 ? -6.826 5.217 -4.790 1.00 98.56 90 ILE A C 1
ATOM 725 O O . ILE A 1 90 ? -7.420 5.666 -5.775 1.00 98.56 90 ILE A O 1
ATOM 729 N N . TRP A 1 91 ? -7.115 4.051 -4.226 1.00 98.44 91 TRP A N 1
ATOM 730 C CA . TRP A 1 91 ? -8.293 3.267 -4.555 1.00 98.44 91 TRP A CA 1
ATOM 731 C C . TRP A 1 91 ? -9.406 3.597 -3.575 1.00 98.44 91 TRP A C 1
ATOM 733 O O . TRP A 1 91 ? -9.187 3.656 -2.367 1.00 98.44 91 TRP A O 1
ATOM 743 N N . GLU A 1 92 ? -10.599 3.806 -4.114 1.00 97.19 92 GLU A N 1
ATOM 744 C CA . GLU A 1 92 ? -11.789 4.193 -3.367 1.00 97.19 92 GLU A CA 1
ATOM 745 C C . GLU A 1 92 ? -12.817 3.070 -3.466 1.00 97.19 92 GLU A C 1
ATOM 747 O O . GLU A 1 92 ? -12.897 2.388 -4.488 1.00 97.19 92 GLU A O 1
ATOM 752 N N . ASN A 1 93 ? -13.624 2.888 -2.422 1.00 94.75 93 ASN A N 1
ATOM 753 C CA . ASN A 1 93 ? -14.691 1.883 -2.390 1.00 94.75 93 ASN A CA 1
ATOM 754 C C . ASN A 1 93 ? -14.211 0.433 -2.605 1.00 94.75 93 ASN A C 1
ATOM 756 O O . ASN A 1 93 ? -14.948 -0.402 -3.142 1.00 94.75 93 ASN A O 1
ATOM 760 N N . VAL A 1 94 ? -12.995 0.110 -2.155 1.00 96.62 94 VAL A N 1
ATOM 761 C CA . VAL A 1 94 ? -12.437 -1.247 -2.247 1.00 96.62 94 VAL A CA 1
ATOM 762 C C . VAL A 1 94 ? -13.143 -2.160 -1.254 1.00 96.62 94 VAL A C 1
ATOM 764 O O . VAL A 1 94 ? -13.262 -1.814 -0.084 1.00 96.62 94 VAL A O 1
ATOM 767 N N . ASN A 1 95 ? -13.588 -3.334 -1.703 1.00 94.69 95 ASN A N 1
ATOM 768 C CA . ASN A 1 95 ? -14.108 -4.385 -0.829 1.00 94.69 95 ASN A CA 1
ATOM 769 C C . ASN A 1 95 ? -12.993 -5.403 -0.557 1.00 94.69 95 ASN A C 1
ATOM 771 O O . ASN A 1 95 ? -12.746 -6.277 -1.382 1.00 94.69 95 ASN A O 1
ATOM 775 N N . LEU A 1 96 ? -12.284 -5.249 0.566 1.00 92.44 96 LEU A N 1
ATOM 776 C CA . LEU A 1 96 ? -11.090 -6.048 0.875 1.00 92.44 96 LEU A CA 1
ATOM 777 C C . LEU A 1 96 ? -11.398 -7.520 1.175 1.00 92.44 96 LEU A C 1
ATOM 779 O O . LEU A 1 96 ? -10.574 -8.386 0.895 1.00 92.44 96 LEU A O 1
ATOM 783 N N . PHE A 1 97 ? -12.552 -7.796 1.786 1.00 90.50 97 PHE A N 1
ATOM 784 C CA . PHE A 1 97 ? -12.872 -9.113 2.349 1.00 90.50 97 PHE A CA 1
ATOM 785 C C . PHE A 1 97 ? -14.189 -9.693 1.842 1.00 90.50 97 PHE A C 1
ATOM 787 O O . PHE A 1 97 ? -14.700 -10.633 2.445 1.00 90.50 97 PHE A O 1
ATOM 794 N N . GLU A 1 98 ? -14.748 -9.113 0.780 1.00 89.12 98 GLU A N 1
ATOM 795 C CA . GLU A 1 98 ? -16.050 -9.488 0.218 1.00 89.12 98 GLU A CA 1
ATOM 796 C C . GLU A 1 98 ? -17.217 -9.410 1.228 1.00 89.12 98 GLU A C 1
ATOM 798 O O . GLU A 1 98 ? -18.307 -9.904 0.965 1.00 89.12 98 GLU A O 1
ATOM 803 N N . ASP A 1 99 ? -17.029 -8.715 2.355 1.00 89.31 99 ASP A N 1
ATOM 804 C CA . ASP A 1 99 ? -18.013 -8.556 3.437 1.00 89.31 99 ASP A CA 1
ATOM 805 C C . ASP A 1 99 ? -18.895 -7.306 3.271 1.00 89.31 99 ASP A C 1
ATOM 807 O O . ASP A 1 99 ? -19.744 -7.007 4.109 1.00 89.31 99 ASP A O 1
ATOM 811 N N . GLY A 1 100 ? -18.689 -6.571 2.176 1.00 92.06 100 GLY A N 1
ATOM 812 C CA . GLY A 1 100 ? -19.439 -5.371 1.822 1.00 92.06 100 GLY A CA 1
ATOM 813 C C . GLY A 1 100 ? -18.829 -4.084 2.370 1.00 92.06 100 GLY A C 1
ATOM 814 O O . GLY A 1 100 ? -19.165 -3.015 1.855 1.00 92.06 100 GLY A O 1
ATOM 815 N N . LYS A 1 101 ? -17.889 -4.166 3.326 1.00 94.69 101 LYS A N 1
ATOM 816 C CA . LYS A 1 101 ? -17.186 -2.991 3.853 1.00 94.69 101 LYS A CA 1
ATOM 817 C C . LYS A 1 101 ? -16.360 -2.332 2.756 1.00 94.69 101 LYS A C 1
ATOM 819 O O . LYS A 1 101 ? -15.739 -2.999 1.924 1.00 94.69 101 LYS A O 1
ATOM 824 N N . LYS A 1 102 ? -16.360 -1.002 2.757 1.00 96.69 102 LYS A N 1
ATOM 825 C CA . LYS A 1 102 ? -15.666 -0.180 1.768 1.00 96.69 102 LYS A CA 1
ATOM 826 C C . LYS A 1 102 ? -14.465 0.500 2.399 1.00 96.69 102 LYS A C 1
ATOM 828 O O . LYS A 1 102 ? -14.556 1.049 3.494 1.00 96.69 102 LYS A O 1
ATOM 833 N N . TYR A 1 103 ? -13.351 0.450 1.682 1.00 97.94 103 TYR A N 1
ATOM 834 C CA . TYR A 1 103 ? -12.079 0.992 2.128 1.00 97.94 103 TYR A CA 1
ATOM 835 C C . TYR A 1 103 ? -11.514 1.984 1.115 1.00 97.94 103 TYR A C 1
ATOM 837 O O . TYR A 1 103 ? -11.649 1.80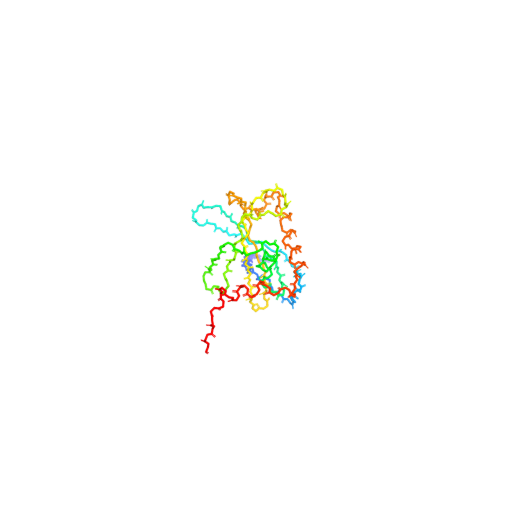7 -0.102 1.00 97.94 103 TYR A O 1
ATOM 845 N N . PHE A 1 104 ? -10.822 2.991 1.639 1.00 98.31 104 PHE A N 1
ATOM 846 C CA . PHE A 1 104 ? -9.869 3.806 0.902 1.00 98.31 104 PHE A CA 1
ATOM 847 C C . PHE A 1 104 ? -8.469 3.253 1.139 1.00 98.31 104 PHE A C 1
ATOM 849 O O . PHE A 1 104 ? -8.052 3.081 2.286 1.00 98.31 104 PHE A O 1
ATOM 856 N N . ILE A 1 105 ? -7.735 2.983 0.063 1.00 98.50 105 ILE A N 1
ATOM 857 C CA . ILE A 1 105 ? -6.376 2.445 0.143 1.00 98.50 105 ILE A CA 1
ATOM 858 C C . ILE A 1 105 ? -5.432 3.373 -0.599 1.00 98.50 105 ILE A C 1
ATOM 860 O O . ILE A 1 105 ? -5.557 3.572 -1.806 1.00 98.50 105 ILE A O 1
ATOM 864 N N . TYR A 1 106 ? -4.469 3.907 0.137 1.00 98.44 106 TYR A N 1
ATOM 865 C CA . TYR A 1 106 ? -3.426 4.783 -0.368 1.00 98.44 106 TYR A CA 1
ATOM 866 C C . TYR A 1 106 ? -2.174 3.940 -0.558 1.00 98.44 106 TYR A C 1
ATOM 868 O O . TYR A 1 106 ? -1.712 3.316 0.393 1.00 98.44 106 TYR A O 1
ATOM 876 N N . ALA A 1 107 ? -1.628 3.918 -1.768 1.00 98.50 107 ALA A N 1
ATOM 877 C CA . ALA A 1 107 ? -0.439 3.154 -2.110 1.00 98.50 107 ALA A CA 1
ATOM 878 C C . ALA A 1 107 ? 0.741 4.071 -2.406 1.00 98.50 107 ALA A C 1
ATOM 880 O O . ALA A 1 107 ? 0.692 4.930 -3.297 1.00 98.50 107 ALA A O 1
ATOM 881 N N . GLY A 1 108 ? 1.813 3.835 -1.661 1.00 97.31 108 GLY A N 1
ATOM 882 C CA . GLY A 1 108 ? 3.050 4.587 -1.701 1.00 97.31 108 GLY A CA 1
ATOM 883 C C . GLY A 1 108 ? 4.271 3.676 -1.711 1.00 97.31 108 GLY A C 1
ATOM 884 O O . GLY A 1 108 ? 4.191 2.460 -1.902 1.00 97.31 108 GLY A O 1
ATOM 885 N N . GLY A 1 109 ? 5.434 4.283 -1.543 1.00 95.25 109 GLY A N 1
ATOM 886 C CA . GLY A 1 109 ? 6.697 3.569 -1.454 1.00 95.25 109 GLY A CA 1
ATOM 887 C C . GLY A 1 109 ? 7.871 4.487 -1.738 1.00 95.25 109 GLY A C 1
ATOM 888 O O . GLY A 1 109 ? 7.714 5.538 -2.357 1.00 95.25 109 GLY A O 1
ATOM 889 N N . THR A 1 110 ? 9.036 4.076 -1.261 1.00 93.06 110 THR A N 1
ATOM 890 C CA . THR A 1 110 ? 10.292 4.809 -1.365 1.00 93.06 110 THR A CA 1
ATOM 891 C C . THR A 1 110 ? 11.368 3.879 -1.899 1.00 93.06 110 THR A C 1
ATOM 893 O O . THR A 1 110 ? 11.530 2.766 -1.403 1.00 93.06 110 THR A O 1
ATOM 896 N N . GLU A 1 111 ? 12.143 4.368 -2.861 1.00 90.88 111 GLU A N 1
ATOM 897 C CA . GLU A 1 111 ? 13.411 3.778 -3.290 1.00 90.88 111 GLU A CA 1
ATOM 898 C C . GLU A 1 111 ? 14.518 4.802 -3.044 1.00 90.88 111 GLU A C 1
ATOM 900 O O . GLU A 1 111 ? 14.513 5.905 -3.586 1.00 90.88 111 GLU A O 1
ATOM 905 N N . LYS A 1 112 ? 15.449 4.453 -2.161 1.00 88.88 112 LYS A N 1
ATOM 906 C CA . LYS A 1 112 ? 16.643 5.222 -1.808 1.00 88.88 112 LYS A CA 1
ATOM 907 C C . LYS A 1 112 ? 17.840 4.278 -1.791 1.00 88.88 112 LYS A C 1
ATOM 909 O O . LYS A 1 112 ? 17.690 3.056 -1.751 1.00 88.88 112 LYS A O 1
ATOM 914 N N . TYR A 1 113 ? 19.048 4.837 -1.795 1.00 84.69 113 TYR A N 1
ATOM 915 C CA . TYR A 1 113 ? 20.265 4.035 -1.682 1.00 84.69 113 TYR A CA 1
ATOM 916 C C . TYR A 1 113 ? 20.194 3.117 -0.449 1.00 84.69 113 TYR A C 1
ATOM 918 O O . TYR A 1 113 ? 20.039 3.594 0.673 1.00 84.69 113 TYR A O 1
ATOM 926 N N . GLN A 1 114 ? 20.276 1.801 -0.679 1.00 87.38 114 GLN A N 1
ATOM 927 C CA . GL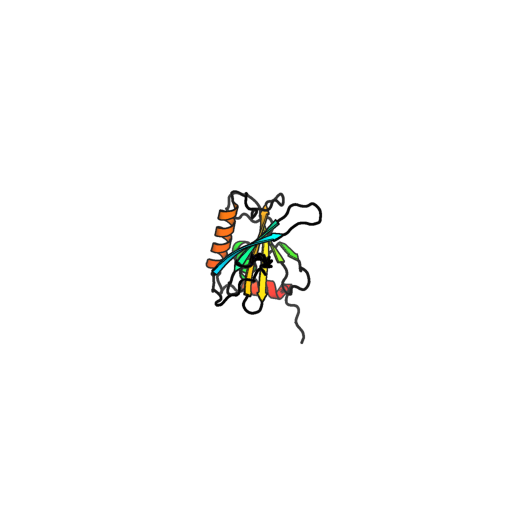N A 1 114 ? 20.169 0.748 0.343 1.00 87.38 114 GLN A CA 1
ATOM 928 C C . GLN A 1 114 ? 18.857 0.737 1.149 1.00 87.38 114 GLN A C 1
ATOM 930 O O . GLN A 1 114 ? 18.811 0.149 2.228 1.00 87.38 114 GLN A O 1
ATOM 935 N N . TYR A 1 115 ? 17.780 1.345 0.654 1.00 91.81 115 TYR A N 1
ATOM 936 C CA . TYR A 1 115 ? 16.473 1.289 1.301 1.00 91.81 115 TYR A CA 1
ATOM 937 C C . TYR A 1 115 ? 15.354 1.300 0.269 1.00 91.81 115 TYR A C 1
ATOM 939 O O . TYR A 1 115 ? 15.152 2.292 -0.427 1.00 91.81 115 TYR A O 1
ATOM 947 N N . THR A 1 116 ? 14.579 0.222 0.237 1.00 95.31 116 THR A N 1
ATOM 948 C CA . THR A 1 116 ? 13.379 0.140 -0.590 1.00 95.31 116 THR A CA 1
ATOM 949 C C . THR A 1 116 ? 12.221 -0.328 0.264 1.00 95.31 116 THR A C 1
ATOM 951 O O . THR A 1 116 ? 12.331 -1.340 0.956 1.00 95.31 116 THR A O 1
ATOM 954 N N . ASN A 1 117 ? 11.103 0.382 0.219 1.00 97.19 117 ASN A N 1
ATOM 955 C CA . ASN A 1 117 ? 9.862 -0.057 0.831 1.00 97.19 117 ASN A CA 1
ATOM 956 C C . ASN A 1 117 ? 8.687 0.169 -0.117 1.00 97.19 117 ASN A C 1
ATOM 958 O O . ASN A 1 117 ? 8.725 0.993 -1.030 1.00 97.19 117 ASN A O 1
ATOM 962 N N . THR A 1 118 ? 7.611 -0.557 0.142 1.00 98.06 118 THR A N 1
ATOM 963 C CA . THR A 1 118 ? 6.300 -0.229 -0.398 1.00 98.06 118 THR A CA 1
ATOM 964 C C . THR A 1 118 ? 5.348 0.001 0.764 1.00 98.06 118 THR A C 1
ATOM 966 O O . THR A 1 118 ? 5.472 -0.659 1.801 1.00 98.06 118 THR A O 1
ATOM 969 N N . THR A 1 119 ? 4.453 0.974 0.631 1.00 98.19 119 THR A N 1
ATOM 970 C CA . THR A 1 119 ? 3.647 1.449 1.755 1.00 98.19 119 THR A CA 1
ATOM 971 C C . THR A 1 119 ? 2.164 1.463 1.448 1.00 98.19 119 THR A C 1
ATOM 973 O O . THR A 1 119 ? 1.751 1.608 0.292 1.00 98.19 119 THR A O 1
ATOM 976 N N . PHE A 1 120 ? 1.372 1.312 2.509 1.00 98.69 120 PHE A N 1
ATOM 977 C CA . PHE A 1 120 ? -0.074 1.450 2.466 1.00 98.69 120 PHE A CA 1
ATOM 978 C C . PHE A 1 120 ? -0.587 2.287 3.636 1.00 98.69 120 PHE A C 1
ATOM 980 O O . PHE A 1 120 ? -0.113 2.146 4.765 1.00 98.69 120 PHE A O 1
ATOM 987 N N . MET A 1 121 ? -1.625 3.075 3.374 1.00 98.19 121 MET A N 1
ATOM 988 C CA . MET A 1 121 ? -2.556 3.558 4.397 1.00 98.19 121 MET A CA 1
ATOM 989 C C . MET A 1 121 ? -3.951 3.046 4.048 1.00 98.19 121 MET A C 1
ATOM 991 O O . MET A 1 121 ? -4.296 2.956 2.866 1.00 98.19 121 MET A O 1
ATOM 995 N N . VAL A 1 122 ? -4.737 2.679 5.059 1.00 98.31 122 VAL A N 1
ATOM 996 C CA . VAL A 1 122 ? -6.066 2.089 4.864 1.00 98.31 122 VAL A CA 1
ATOM 997 C C . VAL A 1 122 ? -7.060 2.772 5.783 1.00 98.31 122 VAL A C 1
ATOM 999 O O . VAL A 1 122 ? -6.892 2.751 7.000 1.00 98.31 122 VAL A O 1
ATOM 1002 N N . PHE A 1 123 ? -8.116 3.318 5.194 1.00 97.31 123 PHE A N 1
ATOM 1003 C CA . PHE A 1 123 ? -9.219 3.946 5.911 1.00 97.31 123 PHE A CA 1
ATOM 1004 C C . PHE A 1 123 ? -10.538 3.264 5.544 1.00 97.31 123 PHE A C 1
ATOM 1006 O O . PHE A 1 123 ? -10.663 2.729 4.442 1.00 97.31 123 PHE A O 1
ATOM 1013 N N . ASP A 1 124 ? -11.510 3.259 6.452 1.00 96.00 124 ASP A N 1
ATOM 1014 C CA . ASP A 1 124 ? -12.881 2.844 6.129 1.00 96.00 124 ASP A CA 1
ATOM 1015 C C . ASP A 1 124 ? -13.677 3.971 5.443 1.00 96.00 124 ASP A C 1
ATOM 1017 O O . ASP A 1 124 ? -13.168 5.068 5.207 1.00 96.00 124 ASP A O 1
ATOM 1021 N N . GLU A 1 125 ? -14.943 3.708 5.119 1.00 95.00 125 GLU A N 1
ATOM 1022 C CA . GLU A 1 125 ? -15.854 4.674 4.488 1.00 95.00 125 GLU A CA 1
ATOM 1023 C C . GLU A 1 125 ? -16.075 5.969 5.293 1.00 95.00 125 GLU A C 1
ATOM 1025 O O . GLU A 1 125 ? -16.414 7.000 4.714 1.00 95.00 125 GLU A O 1
ATOM 1030 N N . ASN A 1 126 ? -15.834 5.936 6.607 1.00 93.56 126 ASN A N 1
ATOM 1031 C CA . ASN A 1 126 ? -15.934 7.084 7.508 1.00 93.56 126 ASN A CA 1
ATOM 1032 C C . ASN A 1 126 ? -14.572 7.759 7.740 1.00 93.56 126 ASN A C 1
ATOM 1034 O O . ASN A 1 126 ? -14.434 8.563 8.662 1.00 93.56 126 ASN A O 1
ATOM 1038 N N . TYR A 1 127 ? -13.558 7.423 6.933 1.00 93.12 127 TYR A N 1
ATOM 1039 C CA . TYR A 1 127 ? -12.173 7.876 7.077 1.00 93.12 127 TYR A CA 1
ATOM 1040 C C . TYR A 1 127 ? -11.530 7.513 8.425 1.00 93.12 127 TYR A C 1
ATOM 1042 O O . TYR A 1 127 ? -10.561 8.141 8.858 1.00 93.12 127 TYR A O 1
ATOM 1050 N N . LYS A 1 128 ? -12.020 6.464 9.094 1.00 94.44 128 LYS A N 1
ATOM 1051 C CA . LYS A 1 128 ? -11.359 5.918 10.278 1.00 94.44 128 LYS A CA 1
ATOM 1052 C C . LYS A 1 128 ? -10.136 5.117 9.848 1.00 94.44 128 LYS A C 1
ATOM 1054 O O . LYS A 1 128 ? -10.225 4.255 8.977 1.00 94.44 128 LYS A O 1
ATOM 1059 N N . ASP A 1 129 ? -9.003 5.368 10.495 1.00 96.25 129 ASP A N 1
ATOM 1060 C CA . ASP A 1 129 ? -7.768 4.631 10.240 1.00 96.25 129 ASP A CA 1
ATOM 1061 C C . ASP A 1 129 ? -7.879 3.160 10.674 1.00 96.25 129 ASP A C 1
ATOM 1063 O O . ASP A 1 129 ? -8.017 2.822 11.858 1.00 96.25 129 ASP A O 1
ATOM 1067 N N . MET A 1 130 ? -7.772 2.268 9.693 1.00 97.00 130 MET A N 1
ATOM 1068 C CA . MET A 1 130 ? -7.892 0.828 9.882 1.00 97.00 130 MET A CA 1
ATOM 1069 C C . MET A 1 130 ? -6.564 0.144 10.237 1.00 97.00 130 MET A C 1
ATOM 1071 O O . MET A 1 130 ? -6.545 -1.046 10.558 1.00 97.00 130 MET A O 1
ATOM 1075 N N . LEU A 1 131 ? -5.457 0.888 10.228 1.00 97.50 131 LEU A N 1
ATOM 1076 C CA . LEU A 1 131 ? -4.125 0.446 10.636 1.00 97.50 131 LEU A CA 1
ATOM 1077 C C . LEU A 1 131 ? -3.743 0.902 12.053 1.00 97.50 131 LEU A C 1
ATOM 1079 O O . LEU A 1 131 ? -2.676 0.515 12.544 1.00 97.50 131 LEU A O 1
ATOM 1083 N N . ALA A 1 132 ? -4.609 1.663 12.730 1.00 95.81 132 ALA A N 1
ATOM 1084 C CA . ALA A 1 132 ? -4.421 2.081 14.115 1.00 95.81 132 ALA A CA 1
ATOM 1085 C C . ALA A 1 132 ? -4.318 0.888 15.082 1.00 95.81 132 ALA A C 1
ATOM 1087 O O . ALA A 1 132 ? -5.014 -0.115 14.939 1.00 95.81 132 ALA A O 1
ATOM 1088 N N . GLU A 1 133 ? -3.475 1.005 16.114 1.00 92.38 133 GLU A N 1
ATOM 1089 C CA . GLU A 1 133 ? -3.078 -0.112 16.993 1.00 92.38 133 GLU A CA 1
ATOM 1090 C C . GLU A 1 133 ? -4.235 -0.903 17.619 1.00 92.38 133 GLU A C 1
ATOM 1092 O O . GLU A 1 133 ? -4.107 -2.109 17.814 1.00 92.38 133 GLU A O 1
ATOM 1097 N N . LYS A 1 134 ? -5.355 -0.236 17.921 1.00 92.12 134 LYS A N 1
ATOM 1098 C CA . LYS A 1 134 ? -6.536 -0.837 18.562 1.00 92.12 134 LYS A CA 1
ATOM 1099 C C . LYS A 1 134 ? -7.608 -1.300 17.570 1.00 92.12 134 LYS A C 1
ATOM 1101 O O . LYS A 1 134 ? -8.655 -1.772 18.008 1.00 92.12 134 LYS A O 1
ATOM 1106 N N . THR A 1 135 ? -7.390 -1.152 16.265 1.00 94.12 135 THR A N 1
ATOM 1107 C CA . THR A 1 135 ? -8.348 -1.607 15.253 1.00 94.12 135 THR A CA 1
ATOM 1108 C C . THR A 1 135 ? -8.343 -3.141 15.192 1.00 94.12 135 THR A C 1
ATOM 1110 O O . THR A 1 135 ? -7.294 -3.720 14.896 1.00 94.12 135 THR A O 1
ATOM 1113 N N . PRO A 1 136 ? -9.481 -3.824 15.437 1.00 93.19 136 PRO A N 1
ATOM 1114 C CA . PRO A 1 136 ? -9.539 -5.289 15.465 1.00 93.19 136 PRO A CA 1
ATOM 1115 C C . PRO A 1 136 ? -9.079 -5.947 14.159 1.00 93.19 136 PRO A C 1
ATOM 1117 O O . PRO A 1 136 ? -8.404 -6.974 14.174 1.00 93.19 136 PRO A O 1
ATOM 1120 N N . GLU A 1 137 ? -9.399 -5.339 13.016 1.00 94.81 137 GLU A N 1
ATOM 1121 C CA . GLU A 1 137 ? -9.057 -5.866 11.695 1.00 94.81 137 GLU A CA 1
ATOM 1122 C C . GLU A 1 137 ? -7.619 -5.562 11.248 1.00 94.81 137 GLU A C 1
ATOM 1124 O O . GLU A 1 137 ? -7.196 -6.067 10.207 1.00 94.81 137 GLU A O 1
ATOM 1129 N N . ARG A 1 138 ? -6.842 -4.789 12.023 1.00 96.69 138 ARG A N 1
ATOM 1130 C CA . ARG A 1 138 ? -5.497 -4.319 11.642 1.00 96.69 138 ARG A CA 1
ATOM 1131 C C . ARG A 1 138 ? -4.602 -5.454 11.147 1.00 96.69 138 ARG A C 1
ATOM 1133 O O . ARG A 1 138 ? -4.045 -5.376 10.054 1.00 96.69 138 ARG A O 1
ATOM 1140 N N . ALA A 1 139 ? -4.480 -6.523 11.936 1.00 97.06 139 ALA A N 1
ATOM 1141 C CA . ALA A 1 139 ? -3.621 -7.658 11.599 1.00 97.06 139 ALA A CA 1
ATOM 1142 C C . ALA A 1 139 ? -4.081 -8.363 10.312 1.00 97.06 139 ALA A C 1
ATOM 1144 O O . ALA A 1 139 ? -3.257 -8.678 9.455 1.00 97.06 139 ALA A O 1
ATOM 1145 N N . LYS A 1 140 ? -5.399 -8.538 10.145 1.00 97.31 140 LYS A N 1
ATOM 1146 C CA . LYS A 1 140 ? -6.002 -9.155 8.956 1.00 97.31 140 LYS A CA 1
ATOM 1147 C C . LYS A 1 140 ? -5.732 -8.325 7.697 1.00 97.31 140 LYS A C 1
ATOM 1149 O O . LYS A 1 140 ? -5.381 -8.889 6.665 1.00 97.31 140 LYS A O 1
ATOM 1154 N N . ILE A 1 141 ? -5.855 -6.998 7.781 1.00 98.19 141 ILE A N 1
ATOM 1155 C CA . ILE A 1 141 ? -5.578 -6.076 6.668 1.00 98.19 141 ILE A CA 1
ATOM 1156 C C . ILE A 1 141 ? -4.100 -6.131 6.277 1.00 98.19 141 ILE A C 1
ATOM 1158 O O . ILE A 1 141 ? -3.782 -6.297 5.103 1.00 98.19 141 ILE A O 1
ATOM 1162 N N . ILE A 1 142 ? -3.185 -6.048 7.246 1.00 98.31 142 ILE A N 1
ATOM 1163 C CA . ILE A 1 142 ? -1.741 -6.103 6.973 1.00 98.31 142 ILE A CA 1
ATOM 1164 C C . ILE A 1 142 ? -1.360 -7.443 6.339 1.00 98.31 142 ILE A C 1
ATOM 1166 O O . ILE A 1 142 ? -0.596 -7.470 5.376 1.00 98.31 142 ILE A O 1
ATOM 1170 N N . GLN A 1 143 ? -1.910 -8.548 6.845 1.00 98.19 143 GLN A N 1
ATOM 1171 C CA . GLN A 1 143 ? -1.674 -9.866 6.267 1.00 98.19 143 GLN A CA 1
ATOM 1172 C C . GLN A 1 143 ? -2.179 -9.944 4.823 1.00 98.19 143 GLN A C 1
ATOM 1174 O O . GLN A 1 143 ? -1.428 -10.366 3.949 1.00 98.19 143 GLN A O 1
ATOM 1179 N N . PHE A 1 144 ? -3.394 -9.459 4.557 1.00 98.12 144 PHE A N 1
ATOM 1180 C CA . PHE A 1 144 ? -3.946 -9.395 3.205 1.00 98.12 144 PHE A CA 1
ATOM 1181 C C . PHE A 1 144 ? -3.033 -8.615 2.246 1.00 98.12 144 PHE A C 1
ATOM 1183 O O . PHE A 1 144 ? -2.684 -9.118 1.181 1.00 98.12 144 PHE A O 1
ATOM 1190 N N . LEU A 1 145 ? -2.579 -7.421 2.639 1.00 98.56 145 LEU A N 1
ATOM 1191 C CA . LEU A 1 145 ? -1.682 -6.592 1.824 1.00 98.56 145 LEU A CA 1
ATOM 1192 C C . LEU A 1 145 ? -0.326 -7.274 1.575 1.00 98.56 145 LEU A C 1
ATOM 1194 O O . LEU A 1 145 ? 0.189 -7.251 0.456 1.00 98.56 145 LEU A O 1
ATOM 1198 N N . GLY A 1 146 ? 0.237 -7.919 2.599 1.00 98.50 146 GLY A N 1
ATOM 1199 C CA . GLY A 1 146 ? 1.464 -8.702 2.469 1.00 98.50 146 GLY A CA 1
ATOM 1200 C C . GLY A 1 146 ? 1.305 -9.891 1.518 1.00 98.50 146 GLY A C 1
ATOM 1201 O O . GLY A 1 146 ? 2.205 -10.174 0.727 1.00 98.50 146 GLY A O 1
ATOM 1202 N N . ASP A 1 147 ? 0.151 -10.556 1.544 1.00 98.38 147 ASP A N 1
ATOM 1203 C CA . ASP A 1 147 ? -0.159 -11.661 0.639 1.00 98.38 147 ASP A CA 1
ATOM 1204 C C . ASP A 1 147 ? -0.352 -11.187 -0.806 1.00 98.38 147 ASP A C 1
ATOM 1206 O O . ASP A 1 147 ? 0.086 -11.877 -1.728 1.00 98.38 147 ASP A O 1
ATOM 1210 N N . LEU A 1 148 ? -0.926 -9.997 -1.022 1.00 97.94 148 LEU A N 1
ATOM 1211 C CA . LEU A 1 148 ? -0.979 -9.377 -2.348 1.00 97.94 148 LEU A CA 1
ATOM 1212 C C . LEU A 1 148 ? 0.427 -9.131 -2.910 1.00 97.94 148 LEU A C 1
ATOM 1214 O O . LEU A 1 148 ? 0.687 -9.476 -4.062 1.00 97.94 148 LEU A O 1
ATOM 1218 N N . ILE A 1 149 ? 1.351 -8.601 -2.096 1.00 98.44 149 ILE A N 1
ATOM 1219 C CA . ILE A 1 149 ? 2.763 -8.429 -2.487 1.00 98.44 149 ILE A CA 1
ATOM 1220 C C . ILE A 1 149 ? 3.385 -9.773 -2.874 1.00 98.44 149 ILE A C 1
ATOM 1222 O O . ILE A 1 149 ? 4.036 -9.876 -3.914 1.00 98.44 149 ILE A O 1
ATOM 1226 N N . LYS A 1 150 ? 3.167 -10.814 -2.064 1.00 98.31 150 LYS A N 1
ATOM 1227 C CA . LYS A 1 150 ? 3.749 -12.141 -2.309 1.00 98.31 150 LYS A CA 1
ATOM 1228 C C . LYS A 1 150 ? 3.226 -12.823 -3.567 1.00 98.31 150 LYS A C 1
ATOM 1230 O O . LYS A 1 150 ? 3.941 -13.600 -4.192 1.00 98.31 150 LYS A O 1
ATOM 1235 N N . LYS A 1 151 ? 1.988 -12.517 -3.948 1.00 96.94 151 LYS A N 1
ATOM 1236 C CA . LYS A 1 151 ? 1.323 -13.042 -5.146 1.00 96.94 151 LYS A CA 1
ATOM 1237 C C . LYS A 1 151 ? 1.475 -12.130 -6.366 1.00 96.94 151 LYS A C 1
ATOM 1239 O O . LYS A 1 151 ? 0.844 -12.391 -7.389 1.00 96.94 151 LYS A O 1
ATOM 1244 N N . ASN A 1 152 ? 2.280 -11.066 -6.282 1.00 95.12 152 ASN A N 1
ATOM 1245 C CA . ASN A 1 152 ? 2.495 -10.154 -7.399 1.00 95.12 152 ASN A CA 1
ATOM 1246 C C . ASN A 1 152 ? 2.956 -10.915 -8.656 1.00 95.12 152 ASN A C 1
ATOM 1248 O O . ASN A 1 152 ? 3.908 -11.693 -8.616 1.00 95.12 152 ASN A O 1
ATOM 1252 N N . ASN A 1 153 ? 2.302 -10.650 -9.787 1.00 93.25 153 ASN A N 1
ATOM 1253 C CA . ASN A 1 153 ? 2.660 -11.235 -11.075 1.00 93.25 153 ASN A CA 1
ATOM 1254 C C . ASN A 1 153 ? 3.572 -10.274 -11.865 1.00 93.25 153 ASN A C 1
ATOM 1256 O O . ASN A 1 153 ? 3.050 -9.317 -12.448 1.00 93.25 153 ASN A O 1
ATOM 1260 N N . PRO A 1 154 ? 4.900 -10.490 -11.918 1.00 90.56 154 PRO A N 1
ATOM 1261 C CA . PRO A 1 154 ? 5.818 -9.584 -12.612 1.00 90.56 154 PRO A CA 1
ATOM 1262 C C . PRO A 1 154 ? 5.573 -9.510 -14.128 1.00 90.56 154 PRO A C 1
ATOM 1264 O O . PRO A 1 154 ? 5.858 -8.479 -14.732 1.00 90.56 154 PRO A O 1
ATOM 1267 N N . GLU A 1 155 ? 4.976 -10.542 -14.732 1.00 93.00 155 GLU A N 1
ATOM 1268 C CA . GLU A 1 155 ? 4.706 -10.592 -16.174 1.00 93.00 155 GLU A CA 1
ATOM 1269 C C . GLU A 1 155 ? 3.528 -9.703 -16.597 1.00 93.00 155 GLU A C 1
ATOM 1271 O O . GLU A 1 155 ? 3.405 -9.327 -17.764 1.00 93.00 155 GLU A O 1
ATOM 1276 N N . ASN A 1 156 ? 2.648 -9.328 -15.661 1.00 93.94 156 ASN A N 1
ATOM 1277 C CA . ASN A 1 156 ? 1.529 -8.444 -15.966 1.00 93.94 156 ASN A CA 1
ATOM 1278 C C . ASN A 1 156 ? 1.990 -6.980 -16.066 1.00 93.94 156 ASN A C 1
ATOM 1280 O O . ASN A 1 156 ? 2.135 -6.279 -15.060 1.00 93.94 156 ASN A O 1
ATOM 1284 N N . LYS A 1 157 ? 2.167 -6.507 -17.303 1.00 95.69 157 LYS A N 1
ATOM 1285 C CA . LYS A 1 157 ? 2.657 -5.155 -17.622 1.00 95.69 157 LYS A CA 1
ATOM 1286 C C . LYS A 1 157 ? 1.574 -4.074 -17.667 1.00 95.69 157 LYS A C 1
ATOM 1288 O O . LYS A 1 157 ? 1.914 -2.894 -17.745 1.00 95.69 157 LYS A O 1
ATOM 1293 N N . LYS A 1 158 ? 0.289 -4.436 -17.543 1.00 97.44 158 LYS A N 1
ATOM 1294 C CA . LYS A 1 158 ? -0.842 -3.493 -17.664 1.00 97.44 158 LYS A CA 1
ATOM 1295 C C . LYS A 1 158 ? -0.736 -2.309 -16.702 1.00 97.44 158 LYS A C 1
ATOM 1297 O O . LYS A 1 158 ? -1.040 -1.179 -17.082 1.00 97.44 158 LYS A O 1
ATOM 1302 N N . PHE A 1 159 ? -0.280 -2.560 -15.473 1.00 97.06 159 PHE A N 1
ATOM 1303 C CA . PHE A 1 159 ? -0.031 -1.497 -14.502 1.00 97.06 159 PHE A CA 1
ATOM 1304 C C . PHE A 1 159 ? 1.010 -0.499 -15.023 1.00 97.06 159 PHE A C 1
ATOM 1306 O O . PHE A 1 159 ? 0.740 0.699 -15.052 1.00 97.06 159 PHE A O 1
ATOM 1313 N N . GLN A 1 160 ? 2.173 -0.984 -15.468 1.00 95.62 160 GLN A N 1
ATOM 1314 C CA . GLN A 1 160 ? 3.272 -0.132 -15.923 1.00 95.62 160 GLN A CA 1
ATOM 1315 C C . GLN A 1 160 ? 2.874 0.685 -17.154 1.00 95.62 160 GLN A C 1
ATOM 1317 O O . GLN A 1 160 ? 3.143 1.881 -17.214 1.00 95.62 160 GLN A O 1
ATOM 1322 N N . GLU A 1 161 ? 2.195 0.058 -18.114 1.00 95.94 161 GLU A N 1
ATOM 1323 C CA . GLU A 1 161 ? 1.676 0.727 -19.310 1.00 95.94 161 GLU A CA 1
ATOM 1324 C C . GLU A 1 161 ? 0.722 1.864 -18.934 1.00 95.94 161 GLU A C 1
ATOM 1326 O O . GLU A 1 161 ? 0.860 2.996 -19.409 1.00 95.94 161 GLU A O 1
ATOM 1331 N N . LYS A 1 162 ? -0.229 1.582 -18.033 1.00 96.75 162 LYS A N 1
ATOM 1332 C CA . LYS A 1 162 ? -1.197 2.576 -17.570 1.00 96.75 162 LYS A CA 1
ATOM 1333 C C . LYS A 1 162 ? -0.524 3.703 -16.790 1.00 96.75 162 LYS A C 1
ATOM 1335 O O . LYS A 1 162 ? -0.850 4.867 -17.021 1.00 96.75 162 LYS A O 1
ATOM 1340 N N . TYR A 1 163 ? 0.386 3.360 -15.883 1.00 95.94 163 TYR A N 1
ATOM 1341 C CA . TYR A 1 163 ? 1.129 4.308 -15.062 1.00 95.94 163 TYR A CA 1
ATOM 1342 C C . TYR A 1 163 ? 1.972 5.247 -15.929 1.00 95.94 163 TYR A C 1
ATOM 1344 O O . TYR A 1 163 ? 1.829 6.463 -15.825 1.00 95.94 163 TYR A O 1
ATOM 1352 N N . ASN A 1 164 ? 2.762 4.697 -16.854 1.00 93.75 164 ASN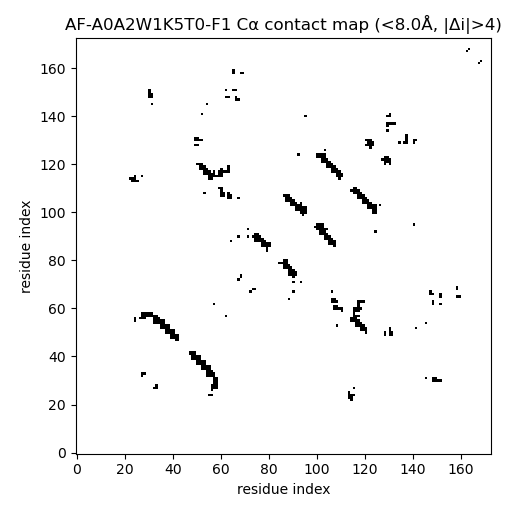 A N 1
ATOM 1353 C CA . ASN A 1 164 ? 3.601 5.479 -17.759 1.00 93.75 164 ASN A CA 1
ATOM 1354 C C . ASN A 1 164 ? 2.764 6.424 -18.621 1.00 93.75 164 ASN A C 1
ATOM 1356 O O . ASN A 1 164 ? 3.092 7.597 -18.730 1.00 93.75 164 ASN A O 1
ATOM 1360 N N . LYS A 1 165 ? 1.637 5.961 -19.173 1.00 94.38 165 LYS A N 1
ATOM 1361 C CA . LYS A 1 165 ? 0.757 6.823 -19.975 1.00 94.38 165 LYS A CA 1
ATOM 1362 C C . LYS A 1 165 ? 0.242 8.047 -19.204 1.00 94.38 165 LYS A C 1
ATOM 1364 O O . LYS A 1 165 ? -0.034 9.074 -19.817 1.00 94.38 165 LYS A O 1
ATOM 1369 N N . LEU A 1 166 ? 0.047 7.925 -17.891 1.00 92.69 166 LEU A N 1
ATOM 1370 C CA . LEU A 1 166 ? -0.511 8.995 -17.061 1.00 92.69 166 LEU A CA 1
ATOM 1371 C C . LEU A 1 166 ? 0.557 9.894 -16.434 1.00 92.69 166 LEU A C 1
ATOM 1373 O O . LEU A 1 166 ? 0.312 11.091 -16.293 1.00 92.69 166 LEU A O 1
ATOM 1377 N N . PHE A 1 167 ? 1.714 9.340 -16.068 1.00 90.69 167 PHE A N 1
ATOM 1378 C CA . PHE A 1 167 ? 2.715 10.053 -15.270 1.00 90.69 167 PHE A CA 1
ATOM 1379 C C . PHE A 1 167 ? 4.088 10.176 -15.930 1.00 90.69 167 PHE A C 1
ATOM 1381 O O . PHE A 1 167 ? 4.825 11.093 -15.579 1.00 90.69 167 PHE A O 1
ATOM 1388 N N . ASN A 1 168 ? 4.415 9.352 -16.929 1.00 81.00 168 ASN A N 1
ATOM 1389 C CA . ASN A 1 168 ? 5.593 9.594 -17.759 1.00 81.00 168 ASN A CA 1
ATOM 1390 C C . ASN A 1 168 ? 5.199 10.537 -18.899 1.00 81.00 168 ASN A C 1
ATOM 1392 O O . ASN A 1 168 ? 4.920 10.110 -20.018 1.00 81.00 168 ASN A O 1
ATOM 1396 N N . ARG A 1 169 ? 5.195 11.842 -18.615 1.00 56.16 169 ARG A N 1
ATOM 1397 C CA . ARG A 1 169 ? 5.561 12.807 -19.658 1.00 56.16 169 ARG A CA 1
ATOM 1398 C C . ARG A 1 169 ? 7.069 12.698 -19.830 1.00 56.16 169 ARG A C 1
ATOM 1400 O O . ARG A 1 169 ? 7.775 12.602 -18.832 1.00 56.16 169 ARG A O 1
ATOM 1407 N N . GLU A 1 170 ? 7.514 12.629 -21.079 1.00 45.00 170 GLU A N 1
ATOM 1408 C CA . GLU A 1 170 ? 8.918 12.570 -21.478 1.00 45.00 170 GLU A CA 1
ATOM 1409 C C . GLU A 1 170 ? 9.788 13.395 -20.525 1.00 45.00 170 GLU A C 1
ATOM 1411 O O . GLU A 1 170 ? 9.649 14.616 -20.440 1.00 45.00 170 GLU A O 1
ATOM 1416 N N . ILE A 1 171 ? 10.700 12.729 -19.812 1.00 40.84 171 ILE A N 1
ATOM 1417 C CA . ILE A 1 171 ? 11.920 13.404 -19.393 1.00 40.84 171 ILE A CA 1
ATOM 1418 C C . ILE A 1 171 ? 12.677 13.618 -20.706 1.00 40.84 171 ILE A C 1
ATOM 1420 O O . ILE A 1 171 ? 13.459 12.770 -21.127 1.00 40.84 171 ILE A O 1
ATOM 1424 N N . ALA A 1 172 ? 12.339 14.698 -21.409 1.00 32.22 172 ALA A N 1
ATOM 1425 C CA . ALA A 1 172 ? 13.191 15.259 -22.435 1.00 32.22 172 ALA A CA 1
ATOM 1426 C C . ALA A 1 172 ? 14.442 15.767 -21.704 1.00 32.22 172 ALA A C 1
ATOM 1428 O O . ALA A 1 172 ? 14.436 16.860 -21.137 1.00 32.22 172 ALA A O 1
ATOM 1429 N N . LEU A 1 173 ? 15.450 14.897 -21.612 1.00 36.38 173 LEU A N 1
ATOM 1430 C CA . LEU A 1 173 ? 16.842 15.305 -21.436 1.00 36.38 173 LEU A CA 1
ATOM 1431 C C . LEU A 1 173 ? 17.383 15.755 -22.792 1.00 36.38 173 LEU A C 1
ATOM 1433 O O . LEU A 1 173 ? 17.104 15.046 -23.787 1.00 36.38 173 LEU A O 1
#

Secondary structure (DSSP, 8-state):
--------------------PPPP-SS-BTT--SEEEEEEEPPTTSSPPEEEEEEETBS-TTHHHHHHHHHH-S-SEEE--TT-SS-EEEEEEE-SSSSS--EEEEEEEEEETTEEEEEEEEEETT--BTTSTT-TTHHHHHHHHHHHHHT--TT--HHHHHHHHHH------

Solvent-accessible surface area (backbone atoms only — not comparable to full-atom values): 10227 Å² total; per-residue (Å²): 134,83,81,84,79,80,78,80,80,77,78,78,80,77,79,76,77,77,74,82,75,76,78,72,36,94,60,63,27,77,53,41,57,79,49,76,48,75,48,79,45,82,47,88,83,79,55,77,62,42,40,37,43,34,38,29,21,19,64,49,23,57,44,38,49,41,38,46,31,76,75,69,42,81,60,76,47,73,47,69,60,85,90,47,93,62,52,38,38,26,36,66,72,40,56,87,77,80,78,74,57,38,26,34,39,38,20,34,54,43,79,52,94,54,33,26,22,19,21,39,34,44,23,37,82,84,67,46,56,43,56,36,92,83,36,86,59,22,66,59,52,52,50,52,55,53,50,41,38,46,64,50,62,87,84,64,51,64,52,58,56,54,46,38,75,75,68,59,67,81,84,80,123

pLDDT: mean 87.32, std 16.8, range [32.22, 98.69]

Foldseek 3Di:
DDDDDPPPPPPPPPPPPPDPDDDFAPAADQLAADDKDKDWADDPPPDDIAIKIKRWRHPALCLQVQLCCVVPNAFDDWADDPPDLGTWTWHWQDDLPPPNWIKIKTWGWDDDVRITIIMIWIATPVRHTCCDPPRPCNVVVVVSSRVSSNPRDPPPCPSVVVRCVVRVDDPPD

Sequence (173 aa):
MKKSISLLLFVFLLVACATTKQQTCSNVYQNNYSSVSYTKFKNTNGESDYYEVSFNCVASSFYSRKVLFDNFGIWGRSYFVGDNIHPILIWENVNLFEDGKKYFIYAGGTEKYQYTNTTFMVFDENYKDMLAEKTPERAKIIQFLGDLIKKNNPENKKFQEKYNKLFNREIAL

Mean predicted aligned error: 8.77 Å